Protein AF-A0A2P5FAB4-F1 (afdb_monomer_lite)

Sequence (147 aa):
MGRTFLPFGRKVALPRVIYISQSGFLVLREIANKSLGSYKAEPSKCTSCCHLTGSVFLGQWTPESVGDYASGTNHVLPTYGYARMYGGVSLDSFLKYMTVQSLTEEGLRQLGPHVATMAEVEGLEAHKRAVTLRLKDIEAKQVSTRR

Secondary structure (DSSP, 8-state):
-----------------EEE-SSSS-SSSSHHHHS-S-----HHHHGGG--S-S-EEESTT--HHHHHHTSS-------TTGGGT-PPP-GGGG----------HHHHHHHHHHHHHHHHHTT-HHHHHHHHHHHHHHHHHHHHHT-

pLDDT: mean 73.92, std 25.45, range [27.59, 98.62]

Organism: Trema orientale (NCBI:txid63057)

Radius of gyration: 31.01 Å; chains: 1; bounding box: 70×34×105 Å

Structure (mmCIF, N/CA/C/O backbone):
data_AF-A0A2P5FAB4-F1
#
_entry.id   AF-A0A2P5FAB4-F1
#
loop_
_atom_site.group_PDB
_atom_site.id
_atom_site.type_symbol
_atom_site.label_atom_id
_atom_site.label_alt_id
_atom_site.label_comp_id
_atom_site.label_asym_id
_atom_site.label_entity_id
_atom_site.label_seq_id
_atom_site.pdbx_PDB_ins_code
_atom_site.Cartn_x
_atom_site.Cartn_y
_atom_site.Cartn_z
_atom_site.occupancy
_atom_site.B_iso_or_equiv
_atom_site.auth_seq_id
_atom_site.auth_comp_id
_atom_site.auth_asym_id
_atom_site.auth_atom_id
_atom_site.pdbx_PDB_model_num
ATOM 1 N N . MET A 1 1 ? 43.268 14.510 -61.882 1.00 36.38 1 MET A N 1
ATOM 2 C CA . MET A 1 1 ? 43.141 15.916 -61.440 1.00 36.38 1 MET A CA 1
ATOM 3 C C . MET A 1 1 ? 41.708 16.339 -61.729 1.00 36.38 1 MET A C 1
ATOM 5 O O . MET A 1 1 ? 41.268 16.104 -62.842 1.00 36.38 1 MET A O 1
ATOM 9 N N . GLY A 1 2 ? 40.973 16.848 -60.735 1.00 33.16 2 GLY A N 1
ATOM 10 C CA . GLY A 1 2 ? 39.596 17.339 -60.909 1.00 33.16 2 GLY A CA 1
ATOM 11 C C . GLY A 1 2 ? 38.525 16.528 -60.174 1.00 33.16 2 GLY A C 1
ATOM 12 O O . GLY A 1 2 ? 37.821 15.733 -60.782 1.00 33.16 2 GLY A O 1
ATOM 13 N N . ARG A 1 3 ? 38.396 16.749 -58.858 1.00 33.72 3 ARG A N 1
ATOM 14 C CA . ARG A 1 3 ? 37.178 16.436 -58.095 1.00 33.72 3 ARG A CA 1
ATOM 15 C C . ARG A 1 3 ? 36.139 17.510 -58.426 1.00 33.72 3 ARG A C 1
ATOM 17 O O . ARG A 1 3 ? 36.360 18.669 -58.088 1.00 33.72 3 ARG A O 1
ATOM 24 N N . THR A 1 4 ? 35.020 17.146 -59.037 1.00 28.30 4 THR A N 1
ATOM 25 C CA . THR A 1 4 ? 33.844 18.019 -59.141 1.00 28.30 4 THR A CA 1
ATOM 26 C C . THR A 1 4 ? 32.952 17.790 -57.925 1.00 28.30 4 THR A C 1
ATOM 28 O O . THR A 1 4 ? 32.219 16.812 -57.820 1.00 28.30 4 THR A O 1
ATOM 31 N N . PHE A 1 5 ? 33.089 18.700 -56.963 1.00 31.28 5 PHE A N 1
ATOM 32 C CA . PHE A 1 5 ? 32.211 18.869 -55.810 1.00 31.28 5 PHE A CA 1
ATOM 33 C C . PHE A 1 5 ? 30.867 19.430 -56.303 1.00 31.28 5 PHE A C 1
ATOM 35 O O . PHE A 1 5 ? 30.825 20.542 -56.827 1.00 31.28 5 PHE A O 1
ATOM 42 N N . LEU A 1 6 ? 29.775 18.684 -56.138 1.00 29.41 6 LEU A N 1
ATOM 43 C CA . LEU A 1 6 ? 28.419 19.230 -56.248 1.00 29.41 6 LEU A CA 1
ATOM 44 C C . LEU A 1 6 ? 27.956 19.683 -54.851 1.00 29.41 6 LEU A C 1
ATOM 46 O O . LEU A 1 6 ? 28.013 18.880 -53.917 1.00 29.41 6 LEU A O 1
ATOM 50 N N . PRO A 1 7 ? 27.491 20.934 -54.671 1.00 33.84 7 PRO A N 1
ATOM 51 C CA . PRO A 1 7 ? 26.998 21.420 -53.394 1.00 33.84 7 PRO A CA 1
ATOM 52 C C . PRO A 1 7 ? 25.493 21.144 -53.288 1.00 33.84 7 PRO A C 1
ATOM 54 O O . PRO A 1 7 ? 24.663 21.881 -53.805 1.00 33.84 7 PRO A O 1
ATOM 57 N N . PHE A 1 8 ? 25.134 20.076 -52.591 1.00 31.23 8 PHE A N 1
ATOM 58 C CA . PHE A 1 8 ? 23.792 19.841 -52.051 1.00 31.23 8 PHE A CA 1
ATOM 59 C C . PHE A 1 8 ? 24.005 19.306 -50.625 1.00 31.23 8 PHE A C 1
ATOM 61 O O . PHE A 1 8 ? 24.875 18.480 -50.405 1.00 31.23 8 PHE A O 1
ATOM 68 N N . GLY A 1 9 ? 23.313 19.729 -49.578 1.00 30.08 9 GLY A N 1
ATOM 69 C CA . GLY A 1 9 ? 22.114 20.529 -49.505 1.00 30.08 9 GLY A CA 1
ATOM 70 C C . GLY A 1 9 ? 21.945 21.089 -48.09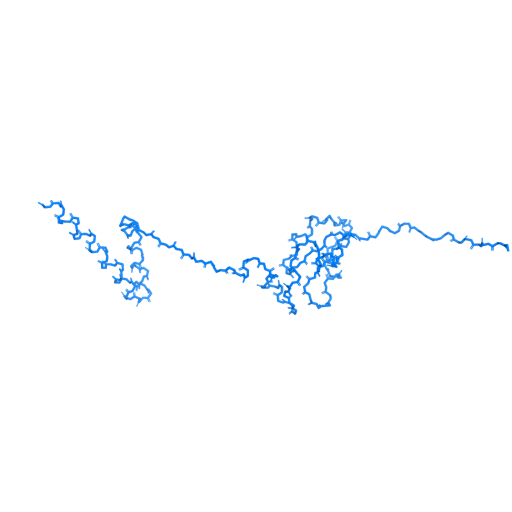4 1.00 30.08 9 GLY A C 1
ATOM 71 O O . GLY A 1 9 ? 22.790 20.933 -47.214 1.00 30.08 9 GLY A O 1
ATOM 72 N N . ARG A 1 10 ? 20.835 21.801 -47.929 1.00 27.59 10 ARG A N 1
ATOM 73 C CA . ARG A 1 10 ? 20.369 22.486 -46.720 1.00 27.59 10 ARG A CA 1
ATOM 74 C C . ARG A 1 10 ? 20.683 21.706 -45.436 1.00 27.59 10 ARG A C 1
ATOM 76 O O . ARG A 1 10 ? 20.416 20.511 -45.366 1.00 27.59 10 ARG A O 1
ATOM 83 N N . LYS A 1 11 ? 21.137 22.412 -44.391 1.00 32.78 11 LYS A N 1
ATOM 84 C CA . LYS A 1 11 ? 21.057 21.930 -43.003 1.00 32.78 11 LYS A CA 1
ATOM 85 C C . LYS A 1 11 ? 19.596 21.567 -42.720 1.00 32.78 11 LYS A C 1
ATOM 87 O O . LYS A 1 11 ? 18.778 22.451 -42.475 1.00 32.78 11 LYS A O 1
ATOM 92 N N . VA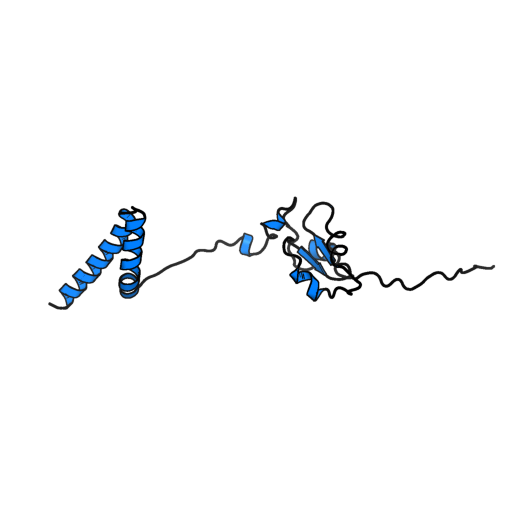L A 1 12 ? 19.252 20.287 -42.816 1.00 31.33 12 VAL A N 1
ATOM 93 C CA . VAL A 1 12 ? 17.943 19.792 -42.397 1.00 31.33 12 VAL A CA 1
ATOM 94 C C . VAL A 1 12 ? 17.949 19.863 -40.876 1.00 31.33 12 VAL A C 1
ATOM 96 O O . VAL A 1 12 ? 18.726 19.171 -40.223 1.00 31.33 12 VAL A O 1
ATOM 99 N N . ALA A 1 13 ? 17.142 20.757 -40.307 1.00 36.66 13 ALA A N 1
ATOM 100 C CA . ALA A 1 13 ? 16.863 20.747 -38.881 1.00 36.66 13 ALA A CA 1
ATOM 101 C C . ALA A 1 13 ? 16.155 19.423 -38.572 1.00 36.66 13 ALA A C 1
ATOM 103 O O . ALA A 1 13 ? 14.976 19.258 -38.879 1.00 36.66 13 ALA A O 1
ATOM 104 N N . LEU A 1 14 ? 16.907 18.455 -38.051 1.00 35.41 14 LEU A N 1
ATOM 105 C CA . LEU A 1 14 ? 16.365 17.162 -37.660 1.00 35.41 14 LEU A CA 1
ATOM 106 C C . LEU A 1 14 ? 15.337 17.382 -36.535 1.00 35.41 14 LEU A C 1
ATOM 108 O O . LEU A 1 14 ? 15.597 18.172 -35.619 1.00 35.41 14 LEU A O 1
ATOM 112 N N . PRO A 1 15 ? 14.155 16.746 -36.598 1.00 38.50 15 PRO A N 1
ATOM 113 C CA . PRO A 1 15 ? 13.135 16.920 -35.574 1.00 38.50 15 PRO A CA 1
ATOM 114 C C . PRO A 1 15 ? 13.649 16.385 -34.231 1.00 38.50 15 PRO A C 1
ATOM 116 O O . PRO A 1 15 ? 14.338 15.371 -34.170 1.00 38.50 15 PRO A O 1
ATOM 119 N N . ARG A 1 16 ? 13.325 17.082 -33.138 1.00 45.16 16 ARG A N 1
ATOM 120 C CA . ARG A 1 16 ? 13.627 16.658 -31.764 1.00 45.16 16 ARG A CA 1
ATOM 121 C C . ARG A 1 16 ? 12.787 15.417 -31.440 1.00 45.16 16 ARG A C 1
ATOM 123 O O . ARG A 1 16 ? 11.603 15.545 -31.152 1.00 45.16 16 ARG A O 1
ATOM 130 N N . VAL A 1 17 ? 13.393 14.236 -31.557 1.00 49.44 17 VAL A N 1
ATOM 131 C CA . VAL A 1 17 ? 12.731 12.935 -31.375 1.00 49.44 17 VAL A CA 1
ATOM 132 C C . VAL A 1 17 ? 12.613 12.600 -29.886 1.00 49.44 17 VAL A C 1
ATOM 134 O O . VAL A 1 17 ? 13.550 12.807 -29.114 1.00 49.44 17 VAL A O 1
ATOM 137 N N . ILE A 1 18 ? 11.448 12.097 -29.492 1.00 53.28 18 ILE A N 1
ATOM 138 C CA . ILE A 1 18 ? 11.187 11.466 -28.197 1.00 53.28 18 ILE A CA 1
ATOM 139 C C . ILE A 1 18 ? 11.127 9.976 -28.476 1.00 53.28 18 ILE A C 1
ATOM 141 O O . ILE A 1 18 ? 10.358 9.599 -29.348 1.00 53.28 18 ILE A O 1
ATOM 145 N N . TYR A 1 19 ? 11.907 9.156 -27.777 1.00 53.16 19 TYR A N 1
ATOM 146 C CA . TYR A 1 19 ? 11.837 7.699 -27.877 1.00 53.16 19 TYR A CA 1
ATOM 147 C C . TYR A 1 19 ? 11.074 7.150 -26.668 1.00 53.16 19 TYR A C 1
ATOM 149 O O . TYR A 1 19 ? 11.347 7.515 -25.528 1.00 53.16 19 TYR A O 1
ATOM 157 N N . ILE A 1 20 ? 10.079 6.303 -26.916 1.00 56.47 20 ILE A N 1
ATOM 158 C CA . ILE A 1 20 ? 9.233 5.692 -25.887 1.00 56.47 20 ILE A CA 1
ATOM 159 C C . ILE A 1 20 ? 9.432 4.188 -26.022 1.00 56.47 20 ILE A C 1
ATOM 161 O O . ILE A 1 20 ? 9.062 3.621 -27.050 1.00 56.47 20 ILE A O 1
ATOM 165 N N . SER A 1 21 ? 10.045 3.556 -25.026 1.00 55.03 21 SER A N 1
ATOM 166 C CA . SER A 1 21 ? 10.316 2.119 -25.064 1.00 55.03 21 SER A CA 1
ATOM 167 C C . SER A 1 21 ? 9.562 1.447 -23.941 1.00 55.03 21 SER A C 1
ATOM 169 O O . SER A 1 21 ? 9.881 1.715 -22.788 1.00 55.03 21 SER A O 1
ATOM 171 N N . GLN A 1 22 ? 8.572 0.622 -24.315 1.00 53.62 22 GLN A N 1
ATOM 172 C CA . GLN A 1 22 ? 8.064 -0.549 -23.583 1.00 53.62 22 GLN A CA 1
ATOM 173 C C . GLN A 1 22 ? 7.359 -1.523 -24.557 1.00 53.62 22 GLN A C 1
ATOM 175 O O . GLN A 1 22 ? 6.151 -1.736 -24.535 1.00 53.62 22 GLN A O 1
ATOM 180 N N . SER A 1 23 ? 8.188 -2.063 -25.460 1.00 45.72 23 SER A N 1
ATOM 181 C CA . SER A 1 23 ? 8.062 -3.338 -26.199 1.00 45.72 23 SER A CA 1
ATOM 182 C C . SER A 1 23 ? 6.972 -3.516 -27.276 1.00 45.72 23 SER A C 1
ATOM 184 O O . SER A 1 23 ? 5.812 -3.807 -26.990 1.00 45.72 23 SER A O 1
ATOM 186 N N . GLY A 1 24 ? 7.434 -3.535 -28.537 1.00 39.47 24 GLY A N 1
ATOM 187 C CA . GLY A 1 24 ? 6.734 -4.087 -29.707 1.00 39.47 24 GLY A CA 1
ATOM 188 C C . GLY A 1 24 ? 6.190 -3.026 -30.668 1.00 39.47 24 GLY A C 1
ATOM 189 O O . GLY A 1 24 ? 5.119 -2.501 -30.432 1.00 39.47 24 GLY A O 1
ATOM 190 N N . PHE A 1 25 ? 6.947 -2.735 -31.736 1.00 35.47 25 PHE A N 1
ATOM 191 C CA . PHE A 1 25 ? 6.562 -2.071 -33.000 1.00 35.47 25 PHE A CA 1
ATOM 192 C C . PHE A 1 25 ? 5.459 -0.977 -32.940 1.00 35.47 25 PHE A C 1
ATOM 194 O O . PHE A 1 25 ? 4.285 -1.266 -32.767 1.00 35.47 25 PHE A O 1
ATOM 201 N N . LEU A 1 26 ? 5.844 0.271 -33.251 1.00 37.41 26 LEU A N 1
ATOM 202 C CA . LEU A 1 26 ? 5.021 1.498 -33.341 1.00 37.41 26 LEU A CA 1
ATOM 203 C C . LEU A 1 26 ? 4.572 2.141 -32.015 1.00 37.41 26 LEU A C 1
ATOM 205 O O . LEU A 1 26 ? 3.452 1.921 -31.585 1.00 37.41 26 LEU A O 1
ATOM 209 N N . VAL A 1 27 ? 5.323 3.147 -31.538 1.00 40.09 27 VAL A N 1
ATOM 210 C CA . VAL A 1 27 ? 4.738 4.451 -31.131 1.00 40.09 27 VAL A CA 1
ATOM 211 C C . VAL A 1 27 ? 5.732 5.598 -31.394 1.00 40.09 27 VAL A C 1
ATOM 213 O O . VAL A 1 27 ? 6.109 6.342 -30.499 1.00 40.09 27 VAL A O 1
ATOM 216 N N . LEU A 1 28 ? 6.181 5.772 -32.642 1.00 40.69 28 LEU A N 1
ATOM 217 C CA . LEU A 1 28 ? 6.897 7.003 -33.043 1.00 40.69 28 LEU A CA 1
ATOM 218 C C . LEU A 1 28 ? 6.231 7.780 -34.176 1.00 40.69 28 LEU A C 1
ATOM 220 O O . LEU A 1 28 ? 6.700 8.853 -34.542 1.00 40.69 28 LEU A O 1
ATOM 224 N N . ARG A 1 29 ? 5.113 7.286 -34.719 1.00 36.09 29 ARG A N 1
ATOM 225 C CA . ARG A 1 29 ? 4.490 7.898 -35.901 1.00 36.09 29 ARG A CA 1
ATOM 226 C C . ARG A 1 29 ? 3.144 8.576 -35.660 1.00 36.09 29 ARG A C 1
ATOM 228 O O . ARG A 1 29 ? 2.762 9.411 -36.474 1.00 36.09 29 ARG A O 1
ATOM 235 N N . GLU A 1 30 ? 2.461 8.276 -34.555 1.00 34.41 30 GLU A N 1
ATOM 236 C CA . GLU A 1 30 ? 1.086 8.747 -34.323 1.00 34.41 30 GLU A CA 1
ATOM 237 C C . GLU A 1 30 ? 1.020 10.017 -33.450 1.00 34.41 30 GLU A C 1
ATOM 239 O O . GLU A 1 30 ? 0.314 10.963 -33.797 1.00 34.41 30 GLU A O 1
ATOM 244 N N . ILE A 1 31 ? 1.799 10.096 -32.359 1.00 40.19 31 ILE A N 1
ATOM 245 C CA . ILE A 1 31 ? 1.793 11.257 -31.437 1.00 40.19 31 ILE A CA 1
ATOM 246 C C . ILE A 1 31 ? 2.338 12.521 -32.129 1.00 40.19 31 ILE A C 1
ATOM 248 O O . ILE A 1 31 ? 1.827 13.623 -31.919 1.00 40.19 31 ILE A O 1
ATOM 252 N N . ALA A 1 32 ? 3.308 12.354 -33.032 1.00 39.50 32 ALA A N 1
ATOM 253 C CA . ALA A 1 32 ? 3.840 13.441 -33.851 1.00 39.50 32 ALA A CA 1
ATOM 254 C C . ALA A 1 32 ? 2.876 13.916 -34.960 1.00 39.50 32 ALA A C 1
ATOM 256 O O . ALA A 1 32 ? 3.011 15.048 -35.412 1.00 39.50 32 ALA A O 1
ATOM 257 N N . ASN A 1 33 ? 1.909 13.092 -35.395 1.00 36.84 33 ASN A N 1
ATOM 258 C CA . ASN A 1 33 ? 1.019 13.418 -36.523 1.00 36.84 33 ASN A CA 1
ATOM 259 C C . ASN A 1 33 ? -0.395 13.857 -36.115 1.00 36.84 33 ASN A C 1
ATOM 261 O O . ASN A 1 33 ? -1.034 14.578 -36.876 1.00 36.84 33 ASN A O 1
ATOM 265 N N . LYS A 1 34 ? -0.899 13.470 -34.934 1.00 37.66 34 LYS A N 1
ATOM 266 C CA . LYS A 1 34 ? -2.218 13.935 -34.448 1.00 37.66 34 LYS A CA 1
ATOM 267 C C . LYS A 1 34 ? -2.190 15.308 -33.771 1.00 37.66 34 LYS A C 1
ATOM 269 O O . LYS A 1 34 ? -3.241 15.918 -33.596 1.00 37.66 34 LYS A O 1
ATOM 274 N N . SER A 1 35 ? -1.004 15.824 -33.452 1.00 40.47 35 SER A N 1
ATOM 275 C CA . SER A 1 35 ? -0.816 17.180 -32.929 1.00 40.47 35 SER A CA 1
ATOM 276 C C . SER A 1 35 ? -0.606 18.146 -34.098 1.00 40.47 35 SER A C 1
ATOM 278 O O . SER A 1 35 ? 0.518 18.414 -34.515 1.00 40.47 35 SER A O 1
ATOM 280 N N . LEU A 1 36 ? -1.717 18.597 -34.680 1.00 34.47 36 LEU A N 1
ATOM 281 C CA . LEU A 1 36 ? -1.794 19.601 -35.742 1.00 34.47 36 LEU A CA 1
ATOM 282 C C . LEU A 1 36 ? -0.817 20.778 -35.542 1.00 34.47 36 LEU A C 1
ATOM 284 O O . LEU A 1 36 ? -0.837 21.449 -34.515 1.00 34.47 36 LEU A O 1
ATOM 288 N N . GLY A 1 37 ? -0.049 21.068 -36.598 1.00 29.19 37 GLY A N 1
ATOM 289 C CA . GLY A 1 37 ? 0.499 22.392 -36.900 1.00 29.19 37 GLY A CA 1
ATOM 290 C C . GLY A 1 37 ? 1.785 22.782 -36.171 1.00 29.19 37 GLY A C 1
ATOM 291 O O . GLY A 1 37 ? 1.740 23.255 -35.055 1.00 29.19 37 GLY A O 1
ATOM 292 N N . SER A 1 38 ? 2.932 22.686 -36.851 1.00 28.17 38 SER A N 1
ATOM 293 C CA . SER A 1 38 ? 4.134 23.532 -36.677 1.00 28.17 38 SER A CA 1
ATOM 294 C C . SER A 1 38 ? 4.602 23.922 -35.253 1.00 28.17 38 SER A C 1
ATOM 296 O O . SER A 1 38 ? 5.283 24.940 -35.093 1.00 28.17 38 SER A O 1
ATOM 298 N N . TYR A 1 39 ? 4.336 23.132 -34.215 1.00 32.62 39 TYR A N 1
ATOM 299 C CA . TYR A 1 39 ? 4.916 23.366 -32.897 1.00 32.62 39 TYR A CA 1
ATOM 300 C C . TYR A 1 39 ? 6.179 22.526 -32.741 1.00 32.62 39 TYR A C 1
ATOM 302 O O . TYR A 1 39 ? 6.153 21.299 -32.692 1.00 32.62 39 TYR A O 1
ATOM 310 N N . LYS A 1 40 ? 7.317 23.223 -32.660 1.00 37.12 40 LYS A N 1
ATOM 311 C CA . LYS A 1 40 ? 8.559 22.703 -32.083 1.00 37.12 40 LYS A CA 1
ATOM 312 C C . LYS A 1 40 ? 8.215 22.132 -30.701 1.00 37.12 40 LYS A C 1
ATOM 314 O O . LYS A 1 40 ? 8.073 22.901 -29.756 1.00 37.12 40 LYS A O 1
ATOM 319 N N . ALA A 1 41 ? 8.043 20.816 -30.588 1.00 42.69 41 ALA A N 1
ATOM 320 C CA . ALA A 1 41 ? 7.753 20.183 -29.309 1.00 42.69 41 ALA A CA 1
ATOM 321 C C . ALA A 1 41 ? 8.961 20.374 -28.378 1.00 42.69 41 ALA A C 1
ATOM 323 O O . ALA A 1 41 ? 10.060 19.875 -28.631 1.00 42.69 41 ALA A O 1
ATOM 324 N N . GLU A 1 42 ? 8.777 21.173 -27.330 1.00 45.16 42 GLU A N 1
ATOM 325 C CA . GLU A 1 42 ? 9.719 21.248 -26.220 1.00 45.16 42 GLU A CA 1
ATOM 326 C C . GLU A 1 42 ? 9.653 19.912 -25.460 1.00 45.16 42 GLU A C 1
ATOM 328 O O . GLU A 1 42 ? 8.551 19.491 -25.101 1.00 45.16 42 GLU A O 1
ATOM 333 N N . PRO A 1 43 ? 10.784 19.227 -25.201 1.00 49.59 43 PRO A N 1
ATOM 334 C CA . PRO A 1 43 ? 10.780 17.905 -24.565 1.00 49.59 43 PRO A CA 1
ATOM 335 C C . PRO A 1 43 ? 10.048 17.875 -23.216 1.00 49.59 43 PRO A C 1
ATOM 337 O O . PRO A 1 43 ? 9.395 16.891 -22.886 1.00 49.59 43 PRO A O 1
ATOM 340 N N . SER A 1 44 ? 10.098 18.985 -22.474 1.00 51.22 44 SER A N 1
ATOM 341 C CA . SER A 1 44 ? 9.409 19.176 -21.195 1.00 51.22 44 SER A CA 1
ATOM 342 C C . SER A 1 44 ? 7.881 19.223 -21.304 1.00 51.22 44 SER A C 1
ATOM 344 O O . SER A 1 44 ? 7.204 18.953 -20.320 1.00 51.22 44 SER A O 1
ATOM 346 N N . LYS A 1 45 ? 7.322 19.554 -22.476 1.00 46.06 45 LYS A N 1
ATOM 347 C CA . LYS A 1 45 ? 5.868 19.657 -22.698 1.00 46.06 45 LYS A CA 1
ATOM 348 C C . LYS A 1 45 ? 5.228 18.360 -23.191 1.00 46.06 45 LYS A C 1
ATOM 350 O O . LYS A 1 45 ? 4.009 18.268 -23.183 1.00 46.06 45 LYS A O 1
ATOM 355 N N . CYS A 1 46 ? 6.011 17.373 -23.629 1.00 51.41 46 CYS A N 1
ATOM 356 C CA . CYS A 1 46 ? 5.483 16.119 -24.180 1.00 51.41 46 CYS A CA 1
ATOM 357 C C . CYS A 1 46 ? 5.330 15.006 -23.131 1.00 51.41 46 CYS A C 1
ATOM 359 O O . CYS A 1 46 ? 4.638 14.019 -23.364 1.00 51.41 46 CYS A O 1
ATOM 361 N N . THR A 1 47 ? 5.942 15.151 -21.955 1.00 55.88 47 THR A N 1
ATOM 362 C CA . THR A 1 47 ? 5.765 14.192 -20.853 1.00 55.88 47 THR A CA 1
ATOM 363 C C . THR A 1 47 ? 4.338 14.194 -20.311 1.00 55.88 47 THR A C 1
ATOM 365 O O . THR A 1 47 ? 3.865 13.164 -19.845 1.00 55.88 47 THR A O 1
ATOM 368 N N . SER A 1 48 ? 3.616 15.311 -20.438 1.00 56.31 48 SER A N 1
ATOM 369 C CA . SER A 1 48 ? 2.234 15.441 -19.970 1.00 56.31 48 SER A CA 1
ATOM 370 C C . SER A 1 48 ? 1.218 14.613 -20.763 1.00 56.31 48 SER A C 1
ATOM 372 O O . SER A 1 48 ? 0.141 14.365 -20.236 1.00 56.31 48 SER A O 1
ATOM 374 N N . CYS A 1 49 ? 1.533 14.163 -21.987 1.00 57.72 49 CYS A N 1
ATOM 375 C CA . CYS A 1 49 ? 0.630 13.342 -22.808 1.00 57.72 49 CYS A CA 1
ATOM 376 C C . CYS A 1 49 ? 1.001 11.848 -22.848 1.00 57.72 49 CYS A C 1
ATOM 378 O O . CYS A 1 49 ? 0.249 11.034 -23.387 1.00 57.72 49 CYS A O 1
ATOM 380 N N . CYS A 1 50 ? 2.148 11.468 -22.281 1.00 64.44 50 CYS A N 1
ATOM 381 C CA . CYS A 1 50 ? 2.658 10.099 -22.321 1.00 64.44 50 CYS A CA 1
ATOM 382 C C . CYS A 1 50 ? 2.249 9.332 -21.056 1.00 64.44 50 CYS A C 1
ATOM 384 O O . CYS A 1 50 ? 3.058 9.131 -20.158 1.00 64.44 50 CYS A O 1
ATOM 386 N N . HIS A 1 51 ? 0.985 8.911 -20.979 1.00 66.31 51 HIS A N 1
ATOM 387 C CA . HIS A 1 51 ? 0.452 8.210 -19.800 1.00 66.31 51 HIS A CA 1
ATOM 388 C C . HIS A 1 51 ? 0.684 6.691 -19.801 1.00 66.31 51 HIS A C 1
ATOM 390 O O . HIS A 1 51 ? 0.587 6.066 -18.752 1.00 66.31 51 HIS A O 1
ATOM 396 N N . LEU A 1 52 ? 0.938 6.089 -20.969 1.00 76.44 52 LEU A N 1
ATOM 397 C CA . LEU A 1 52 ? 0.924 4.630 -21.173 1.00 76.44 52 LEU A CA 1
ATOM 398 C C . LEU A 1 52 ? 2.275 4.136 -21.704 1.00 76.44 52 LEU A C 1
ATOM 400 O O . LEU A 1 52 ? 2.365 3.501 -22.752 1.00 76.44 52 LEU A O 1
ATOM 404 N N . THR A 1 53 ? 3.335 4.506 -21.000 1.00 77.38 53 THR A N 1
ATOM 405 C CA . THR A 1 53 ? 4.713 4.087 -21.255 1.00 77.38 53 THR A CA 1
ATOM 406 C C . THR A 1 53 ? 5.380 3.829 -19.923 1.00 77.38 53 THR A C 1
ATOM 408 O O . THR A 1 53 ? 5.063 4.511 -18.952 1.00 77.38 53 THR A O 1
ATOM 411 N N . GLY A 1 54 ? 6.331 2.904 -19.868 1.00 79.25 54 GLY A N 1
ATOM 412 C CA . GLY A 1 54 ? 7.144 2.764 -18.665 1.00 79.25 54 GLY A CA 1
ATOM 413 C C . GLY A 1 54 ? 8.624 3.112 -18.811 1.00 79.25 54 GLY A C 1
ATOM 414 O O . GLY A 1 54 ? 9.337 2.972 -17.826 1.00 79.25 54 GLY A O 1
ATOM 415 N N . SER A 1 55 ? 9.096 3.622 -19.956 1.00 83.75 55 SER A N 1
ATOM 416 C CA . SER A 1 55 ? 10.298 4.471 -19.983 1.00 83.75 55 SER A CA 1
ATOM 417 C C . SER A 1 55 ? 10.263 5.463 -21.149 1.00 83.75 55 SER A C 1
ATOM 419 O O . SER A 1 55 ? 9.759 5.170 -22.239 1.00 83.75 55 SER A O 1
ATOM 421 N N . VAL A 1 56 ? 10.772 6.673 -20.911 1.00 84.12 56 VAL A N 1
ATOM 422 C CA . VAL A 1 56 ? 10.765 7.780 -21.876 1.00 84.12 56 VAL A CA 1
ATOM 423 C C . VAL A 1 56 ? 12.159 8.369 -21.992 1.00 84.12 56 VAL A C 1
ATOM 425 O O . VAL A 1 56 ? 12.760 8.803 -21.013 1.00 84.12 56 VAL A O 1
ATOM 428 N N . PHE A 1 57 ? 12.631 8.456 -23.225 1.00 81.38 57 PHE A N 1
ATOM 429 C CA . PHE A 1 57 ? 13.922 9.000 -23.596 1.00 81.38 57 PHE A CA 1
ATOM 430 C C . PHE A 1 57 ? 13.704 10.307 -24.360 1.00 81.38 57 PHE A C 1
ATOM 432 O O . PHE A 1 57 ? 13.096 10.340 -25.434 1.00 81.38 57 PHE A O 1
ATOM 439 N N . LEU A 1 58 ? 14.168 11.414 -23.784 1.00 79.69 58 LEU A N 1
ATOM 440 C CA . LEU A 1 58 ? 13.887 12.754 -24.292 1.00 79.69 58 LEU A CA 1
ATOM 441 C C . LEU A 1 58 ? 15.113 13.360 -24.973 1.00 79.69 58 LEU A C 1
ATOM 443 O O . LEU A 1 58 ? 16.159 13.539 -24.350 1.00 79.69 58 LEU A O 1
ATOM 447 N N . GLY A 1 59 ? 14.944 13.774 -26.229 1.00 73.06 59 GLY A N 1
ATOM 448 C CA . GLY A 1 59 ? 15.942 14.536 -26.971 1.00 73.06 59 GLY A CA 1
ATOM 449 C C . GLY A 1 59 ? 16.920 13.678 -27.774 1.00 73.06 59 GLY A C 1
ATOM 450 O O . GLY A 1 59 ? 17.074 12.480 -27.576 1.00 73.06 59 GLY A O 1
ATOM 451 N N . GLN A 1 60 ? 17.609 14.337 -28.706 1.00 79.12 60 GLN A N 1
ATOM 452 C CA . GLN A 1 60 ? 18.448 13.694 -29.726 1.00 79.12 60 GLN A CA 1
ATOM 453 C C . GLN A 1 60 ? 19.694 12.964 -29.188 1.00 79.12 60 GLN A C 1
ATOM 455 O O . GLN A 1 60 ? 20.323 12.220 -29.930 1.00 79.12 60 GLN A O 1
ATOM 460 N N . TRP A 1 61 ? 20.066 13.200 -27.929 1.00 80.00 61 TRP A N 1
ATOM 461 C CA . TRP A 1 61 ? 21.282 12.664 -27.304 1.00 80.00 61 TRP A CA 1
ATOM 462 C C . TRP A 1 61 ? 21.000 11.560 -26.283 1.00 80.00 61 TRP A C 1
ATOM 464 O O . TRP A 1 61 ? 21.911 11.132 -25.581 1.00 80.00 61 TRP A O 1
ATOM 474 N N . THR A 1 62 ? 19.751 11.105 -26.200 1.00 78.44 62 THR A N 1
ATOM 475 C CA . THR A 1 62 ? 19.291 10.155 -25.185 1.00 78.44 62 THR A CA 1
ATOM 476 C C . THR A 1 62 ? 18.823 8.874 -25.885 1.00 78.44 62 THR A C 1
ATOM 478 O O . THR A 1 62 ? 17.620 8.646 -25.982 1.00 78.44 62 THR A O 1
ATOM 481 N N . PRO A 1 63 ? 19.727 8.070 -26.479 1.00 81.50 63 PRO A N 1
ATOM 482 C CA . PRO A 1 63 ? 19.335 6.820 -27.127 1.00 81.50 63 PRO A CA 1
ATOM 483 C C . PRO A 1 63 ? 18.860 5.795 -26.089 1.00 81.50 63 PRO A C 1
ATOM 485 O O . PRO A 1 63 ? 19.312 5.816 -24.947 1.00 81.50 63 PRO A O 1
ATOM 488 N N . GLU A 1 64 ? 18.012 4.851 -26.497 1.00 83.38 64 GLU A N 1
ATOM 489 C CA . GLU A 1 64 ? 17.529 3.762 -25.629 1.00 83.38 64 GLU A CA 1
ATOM 490 C C . GLU A 1 64 ? 18.678 3.026 -24.919 1.00 83.38 64 GLU A C 1
ATOM 492 O O . GLU A 1 64 ? 18.616 2.783 -23.717 1.00 83.38 64 GLU A O 1
ATOM 497 N N . SER A 1 65 ? 19.799 2.825 -25.624 1.00 85.94 65 SER A N 1
ATOM 498 C CA . SER A 1 65 ? 20.987 2.147 -25.102 1.00 85.94 65 SER A CA 1
ATOM 499 C C . SER A 1 65 ? 21.539 2.757 -23.812 1.00 85.94 65 SER A C 1
ATOM 501 O O . SER A 1 65 ? 22.072 2.023 -22.989 1.00 85.94 65 SER A O 1
ATOM 503 N N . VAL A 1 66 ? 21.429 4.074 -23.578 1.00 89.12 66 VAL A N 1
ATOM 504 C CA . VAL A 1 66 ? 21.886 4.606 -22.281 1.00 89.12 66 VAL A CA 1
ATOM 505 C C . VAL A 1 66 ? 20.995 4.120 -21.137 1.00 89.12 66 VAL A C 1
ATOM 507 O O . VAL A 1 66 ? 21.510 3.878 -20.052 1.00 89.12 66 VAL A O 1
ATOM 510 N N . GLY A 1 67 ? 19.696 3.923 -21.377 1.00 87.38 67 GLY A N 1
ATOM 511 C CA . GLY A 1 67 ? 18.741 3.381 -20.406 1.00 87.38 67 GLY A CA 1
ATOM 512 C C . GLY A 1 67 ? 18.907 1.895 -20.148 1.00 87.38 67 GLY A C 1
ATOM 513 O O . GLY A 1 67 ? 18.728 1.462 -19.014 1.00 87.38 67 GLY A O 1
ATOM 514 N N . ASP A 1 68 ? 19.325 1.150 -21.167 1.00 88.56 68 ASP A N 1
ATOM 515 C CA . ASP A 1 68 ? 19.575 -0.285 -21.043 1.00 88.56 68 ASP A CA 1
ATOM 516 C C . ASP A 1 68 ? 20.806 -0.612 -20.195 1.00 88.56 68 ASP A C 1
ATOM 518 O O . ASP A 1 68 ? 20.899 -1.722 -19.673 1.00 88.56 68 ASP A O 1
ATOM 522 N N . TYR A 1 69 ? 21.750 0.328 -20.068 1.00 88.75 69 TYR A N 1
ATOM 523 C CA . TYR A 1 69 ? 23.055 0.046 -19.470 1.00 88.75 69 TYR A CA 1
ATOM 524 C C . TYR A 1 69 ? 23.443 0.939 -18.288 1.00 88.75 69 TYR A C 1
ATOM 526 O O . TYR A 1 69 ? 23.964 0.416 -17.305 1.00 88.75 69 TYR A O 1
ATOM 534 N N . ALA A 1 70 ? 23.283 2.266 -18.370 1.00 92.62 70 ALA A N 1
ATOM 535 C CA . ALA A 1 70 ? 24.047 3.161 -17.486 1.00 92.62 70 ALA A CA 1
ATOM 536 C C . ALA A 1 70 ? 23.356 4.462 -17.048 1.00 92.62 70 ALA A C 1
ATOM 538 O O . ALA A 1 70 ? 23.921 5.195 -16.240 1.00 92.62 70 ALA A O 1
ATOM 539 N N . SER A 1 71 ? 22.156 4.782 -17.536 1.00 94.06 71 SER A N 1
ATOM 540 C CA . SER A 1 71 ? 21.449 6.008 -17.132 1.00 94.06 71 SER A CA 1
ATOM 541 C C . SER A 1 71 ? 20.939 5.948 -15.686 1.00 94.06 71 SER A C 1
ATOM 543 O O . SER A 1 71 ? 20.671 6.989 -15.092 1.00 94.06 71 SER A O 1
ATOM 545 N N . GLY A 1 72 ? 20.783 4.735 -15.138 1.00 92.56 72 GLY A N 1
ATOM 546 C CA . GLY A 1 72 ? 20.207 4.469 -13.819 1.00 92.56 72 GLY A CA 1
ATOM 547 C C . GLY A 1 72 ? 18.715 4.117 -13.833 1.00 92.56 72 GLY A C 1
ATOM 548 O O . GLY A 1 72 ? 18.188 3.707 -12.801 1.00 92.56 72 GLY A O 1
ATOM 549 N N . THR A 1 73 ? 18.024 4.231 -14.974 1.00 92.19 73 THR A N 1
ATOM 550 C CA . THR A 1 73 ? 16.656 3.703 -15.118 1.00 92.19 73 THR A CA 1
ATOM 551 C C . THR A 1 73 ? 16.658 2.178 -15.145 1.00 92.19 73 THR A C 1
ATOM 553 O O . THR A 1 73 ? 17.619 1.567 -15.602 1.00 92.19 73 THR A O 1
ATOM 556 N N . ASN A 1 74 ? 15.568 1.550 -14.707 1.00 91.94 74 ASN A N 1
ATOM 557 C CA . ASN A 1 74 ? 15.415 0.106 -14.849 1.00 91.94 74 ASN A CA 1
ATOM 558 C C . ASN A 1 74 ? 14.949 -0.236 -16.274 1.00 91.94 74 ASN A C 1
ATOM 560 O O . ASN A 1 74 ? 14.004 0.379 -16.761 1.00 91.94 74 ASN A O 1
ATOM 564 N N . HIS A 1 75 ? 15.592 -1.204 -16.930 1.00 92.00 75 HIS A N 1
ATOM 565 C CA . HIS A 1 75 ? 15.235 -1.655 -18.283 1.00 92.00 75 HIS A CA 1
ATOM 566 C C . HIS A 1 75 ? 14.292 -2.876 -18.310 1.00 92.00 75 HIS A C 1
ATOM 568 O O . HIS A 1 75 ? 13.896 -3.345 -19.375 1.00 92.00 75 HIS A O 1
ATOM 574 N N . VAL A 1 76 ? 13.897 -3.399 -17.142 1.00 91.81 76 VAL A N 1
ATOM 575 C CA . VAL A 1 76 ? 12.895 -4.462 -17.024 1.00 91.81 76 VAL A CA 1
ATOM 576 C C . VAL A 1 76 ? 11.521 -3.809 -17.016 1.00 91.81 76 VAL A C 1
ATOM 578 O O . VAL A 1 76 ? 11.055 -3.258 -16.016 1.00 91.81 76 VAL A O 1
ATOM 581 N N . LEU A 1 77 ? 10.901 -3.840 -18.186 1.00 90.69 77 LEU A N 1
ATOM 582 C CA . LEU A 1 77 ? 9.795 -2.984 -18.573 1.00 90.69 77 LEU A CA 1
ATOM 583 C C . LEU A 1 77 ? 8.606 -3.824 -19.097 1.00 90.69 77 LEU A C 1
ATOM 585 O O . LEU A 1 77 ? 8.854 -4.784 -19.829 1.00 90.69 77 LEU A O 1
ATOM 589 N N . PRO A 1 78 ? 7.332 -3.521 -18.753 1.00 84.12 78 PRO A N 1
ATOM 590 C CA . PRO A 1 78 ? 6.194 -4.295 -19.248 1.00 84.12 78 PRO A CA 1
ATOM 591 C C . PRO A 1 78 ? 6.059 -4.271 -20.771 1.00 84.12 78 PRO A C 1
ATOM 593 O O . PRO A 1 78 ? 6.070 -3.222 -21.401 1.00 84.12 78 PRO A O 1
ATOM 596 N N . THR A 1 79 ? 5.869 -5.449 -21.356 1.00 82.31 79 THR A N 1
ATOM 597 C CA . THR A 1 79 ? 5.795 -5.660 -22.806 1.00 82.31 79 THR A CA 1
ATOM 598 C C . THR A 1 79 ? 4.346 -5.864 -23.275 1.00 82.31 79 THR A C 1
ATOM 600 O O . THR A 1 79 ? 3.427 -5.852 -22.461 1.00 82.31 79 THR A O 1
ATOM 603 N N . TYR A 1 80 ? 4.092 -6.033 -24.580 1.00 83.00 80 TYR A N 1
ATOM 604 C CA . TYR A 1 80 ? 2.772 -6.431 -25.119 1.00 83.00 80 TYR A CA 1
ATOM 605 C C . TYR A 1 80 ? 1.589 -5.525 -24.706 1.00 83.00 80 TYR A C 1
ATOM 607 O O . TYR A 1 80 ? 0.455 -5.980 -24.572 1.00 83.00 80 TYR A O 1
ATOM 615 N N . GLY A 1 81 ? 1.845 -4.228 -24.495 1.00 79.56 81 GLY A N 1
ATOM 616 C CA . GLY A 1 81 ? 0.828 -3.253 -24.082 1.00 79.56 81 GLY A CA 1
ATOM 617 C C . GLY A 1 81 ? 0.530 -3.218 -22.576 1.00 79.56 81 GLY A C 1
ATOM 618 O O . GLY A 1 81 ? -0.330 -2.445 -22.148 1.00 79.56 81 GLY A O 1
ATOM 619 N N . TYR A 1 82 ? 1.249 -3.982 -21.748 1.00 83.69 82 TYR A N 1
ATOM 620 C CA . TYR A 1 82 ? 1.065 -3.969 -20.292 1.00 83.69 82 TYR A CA 1
ATOM 621 C C . TYR A 1 82 ? 1.477 -2.650 -19.622 1.00 83.69 82 TYR A C 1
ATOM 623 O O . TYR A 1 82 ? 0.998 -2.365 -18.525 1.00 83.69 82 TYR A O 1
ATOM 631 N N . ALA A 1 83 ? 2.231 -1.783 -20.308 1.00 85.56 83 ALA A N 1
ATOM 632 C CA . ALA A 1 83 ? 2.533 -0.416 -19.866 1.00 85.56 83 ALA A CA 1
ATOM 633 C C . ALA A 1 83 ? 1.278 0.447 -19.603 1.00 85.56 83 ALA A C 1
ATOM 635 O O . ALA A 1 83 ? 1.369 1.519 -19.013 1.00 85.56 83 ALA A O 1
ATOM 636 N N . ARG A 1 84 ?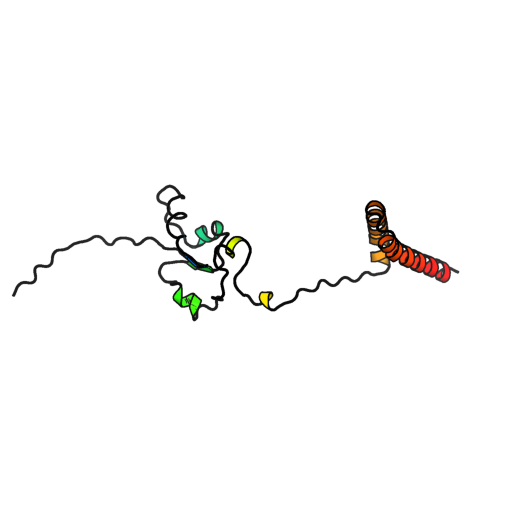 0.086 -0.009 -20.025 1.00 83.31 84 ARG A N 1
ATOM 637 C CA . ARG A 1 84 ? -1.187 0.641 -19.683 1.00 83.31 84 ARG A CA 1
ATOM 638 C C . ARG A 1 84 ? -1.577 0.507 -18.210 1.00 83.31 84 ARG A C 1
ATOM 640 O O . ARG A 1 84 ? -2.364 1.321 -17.741 1.00 83.31 84 ARG A O 1
ATOM 647 N N . MET A 1 85 ? -1.098 -0.537 -17.528 1.00 88.88 85 MET A N 1
ATOM 648 C CA . MET A 1 85 ? -1.509 -0.895 -16.161 1.00 88.88 85 MET A CA 1
ATOM 649 C C . MET A 1 85 ? -0.328 -1.194 -15.225 1.00 88.88 85 MET A C 1
ATOM 651 O O . MET A 1 85 ? -0.512 -1.188 -14.012 1.00 88.88 85 MET A O 1
ATOM 655 N N . TYR A 1 86 ? 0.864 -1.463 -15.76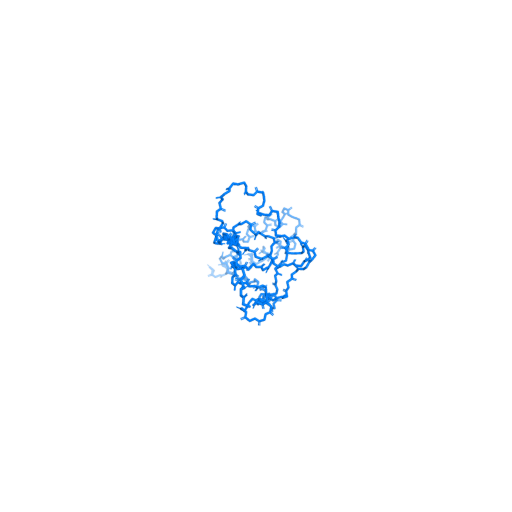7 1.00 89.25 86 TYR A N 1
ATOM 656 C CA . TYR A 1 86 ? 2.058 -1.834 -15.008 1.00 89.25 86 TYR A CA 1
ATOM 657 C C . TYR A 1 86 ? 3.196 -0.840 -15.248 1.00 89.25 86 TYR A C 1
ATOM 659 O O . TYR A 1 86 ? 3.399 -0.376 -16.368 1.00 89.25 86 TYR A O 1
ATOM 667 N N . GLY A 1 87 ? 3.957 -0.552 -14.192 1.00 89.38 87 GLY A N 1
ATOM 668 C CA . GLY A 1 87 ? 5.238 0.147 -14.289 1.00 89.38 87 GLY A CA 1
ATOM 669 C C . GLY A 1 87 ? 6.398 -0.813 -14.565 1.00 89.38 87 GLY A C 1
ATOM 670 O O . GLY A 1 87 ? 6.257 -2.030 -14.439 1.00 89.38 87 GLY A O 1
ATOM 671 N N . GLY A 1 88 ? 7.557 -0.256 -14.925 1.00 90.62 88 GLY A N 1
ATOM 672 C CA . GLY A 1 88 ? 8.821 -0.996 -14.892 1.00 90.62 88 GLY A CA 1
ATOM 673 C C . GLY A 1 88 ? 9.213 -1.400 -13.470 1.00 90.62 88 GLY A C 1
ATOM 674 O O . GLY A 1 88 ? 8.676 -0.869 -12.495 1.00 90.62 88 GLY A O 1
ATOM 675 N N . VAL A 1 89 ? 10.170 -2.319 -13.352 1.00 95.00 89 VAL A N 1
ATOM 676 C CA . VAL A 1 89 ? 10.692 -2.732 -12.043 1.00 95.00 89 VAL A CA 1
ATOM 677 C C . VAL A 1 89 ? 11.300 -1.528 -11.318 1.00 95.00 89 VAL A C 1
ATOM 679 O O . VAL A 1 89 ? 12.099 -0.775 -11.873 1.00 95.00 89 VAL A O 1
ATOM 682 N N . SER A 1 90 ? 10.936 -1.363 -10.053 1.00 95.62 90 SER A N 1
ATOM 683 C CA . SER A 1 90 ? 11.396 -0.289 -9.170 1.00 95.62 90 SER A CA 1
ATOM 684 C C . SER A 1 90 ? 11.758 -0.848 -7.792 1.00 95.62 90 SER A C 1
ATOM 686 O O . SER A 1 90 ? 11.582 -2.039 -7.535 1.00 95.62 90 SER A O 1
ATOM 688 N N . LEU A 1 91 ? 12.246 -0.002 -6.880 1.00 96.75 91 LEU A N 1
ATOM 689 C CA . LEU A 1 91 ? 12.457 -0.409 -5.484 1.00 96.75 91 LEU A CA 1
ATOM 690 C C . LEU A 1 91 ? 11.161 -0.934 -4.853 1.00 96.75 91 LEU A C 1
ATOM 692 O O . LEU A 1 91 ? 11.174 -1.983 -4.215 1.00 96.75 91 LEU A O 1
ATOM 696 N N . ASP A 1 92 ? 10.037 -0.270 -5.125 1.00 97.06 92 ASP A N 1
ATOM 697 C CA . ASP A 1 92 ? 8.714 -0.638 -4.612 1.00 97.06 92 ASP A CA 1
ATOM 698 C C . ASP A 1 92 ? 8.271 -2.033 -5.073 1.00 97.06 92 ASP A C 1
ATOM 700 O O . ASP A 1 92 ? 7.487 -2.682 -4.387 1.00 97.06 92 ASP A O 1
ATOM 704 N N . SER A 1 93 ? 8.819 -2.544 -6.186 1.00 96.62 93 SER A N 1
ATOM 705 C CA . SER A 1 93 ? 8.569 -3.920 -6.649 1.00 96.62 93 SER A CA 1
ATOM 706 C C . SER A 1 93 ? 9.089 -4.986 -5.675 1.00 96.62 93 SER A C 1
ATOM 708 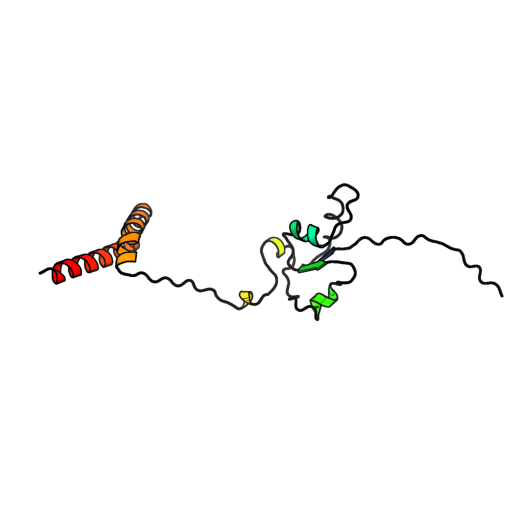O O . SER A 1 93 ? 8.638 -6.128 -5.721 1.00 96.62 93 SER A O 1
ATOM 710 N N . PHE A 1 94 ? 10.023 -4.623 -4.792 1.00 97.50 94 PHE A N 1
ATOM 711 C CA . PHE A 1 94 ? 10.609 -5.500 -3.773 1.00 97.50 94 PHE A CA 1
ATOM 712 C C . PHE A 1 94 ? 10.132 -5.166 -2.356 1.00 97.50 94 PHE A C 1
ATOM 714 O O . PHE A 1 94 ? 10.557 -5.807 -1.393 1.00 97.50 94 PHE A O 1
ATOM 721 N N . LEU A 1 95 ? 9.259 -4.168 -2.211 1.00 97.38 95 LEU A N 1
ATOM 722 C CA . LEU A 1 95 ? 8.707 -3.756 -0.929 1.00 97.38 95 LEU A CA 1
ATOM 723 C C . LEU A 1 95 ? 7.295 -4.308 -0.748 1.00 97.38 95 LEU A C 1
ATOM 725 O O . LEU A 1 95 ? 6.525 -4.479 -1.690 1.00 97.38 95 LEU A O 1
ATOM 729 N N . LYS A 1 96 ? 6.928 -4.537 0.512 1.00 97.06 96 LYS A N 1
ATOM 730 C CA . LYS A 1 96 ? 5.540 -4.744 0.917 1.00 97.06 96 LYS A CA 1
ATOM 731 C C . LYS A 1 96 ? 5.126 -3.587 1.811 1.00 97.06 96 LYS A C 1
ATOM 733 O O . LYS A 1 96 ? 5.708 -3.388 2.874 1.00 97.06 96 LYS A O 1
ATOM 738 N N . TYR A 1 97 ? 4.091 -2.861 1.406 1.00 97.12 97 TYR A N 1
ATOM 739 C CA . TYR A 1 97 ? 3.512 -1.799 2.222 1.00 97.12 97 TYR A CA 1
ATOM 740 C C . TYR A 1 97 ? 2.513 -2.396 3.211 1.00 97.12 97 TYR A C 1
ATOM 742 O O . TYR A 1 97 ? 1.556 -3.062 2.818 1.00 97.12 97 TYR A O 1
ATOM 750 N N . MET A 1 98 ? 2.746 -2.171 4.504 1.00 98.00 98 MET A N 1
ATOM 751 C CA . MET A 1 98 ? 1.850 -2.591 5.578 1.00 98.00 98 MET A CA 1
ATOM 752 C C . MET A 1 98 ? 1.210 -1.360 6.211 1.00 98.00 98 MET A C 1
ATOM 754 O O . MET A 1 98 ? 1.905 -0.508 6.759 1.00 98.00 98 MET A O 1
ATOM 758 N N . THR A 1 99 ? -0.118 -1.273 6.157 1.00 97.88 99 THR A N 1
ATOM 759 C CA . THR A 1 99 ? -0.863 -0.264 6.916 1.00 97.88 99 THR A CA 1
ATOM 760 C C . THR A 1 99 ? -0.981 -0.712 8.366 1.00 97.88 99 THR A C 1
ATOM 762 O O . THR A 1 99 ? -1.372 -1.853 8.615 1.00 97.88 99 THR A O 1
ATOM 765 N N . VAL A 1 100 ? -0.678 0.177 9.309 1.00 97.69 100 VAL A N 1
ATOM 766 C CA . VAL A 1 100 ? -0.780 -0.090 10.749 1.00 97.69 100 VAL A CA 1
ATOM 767 C C . VAL A 1 100 ? -1.735 0.921 11.364 1.00 97.69 100 VAL A C 1
ATOM 769 O O . VAL A 1 100 ? -1.601 2.120 11.130 1.00 97.69 100 VAL A O 1
ATOM 772 N N . GLN A 1 101 ? -2.697 0.439 12.147 1.00 97.69 101 GLN A N 1
ATOM 773 C CA . GLN A 1 101 ? -3.674 1.266 12.846 1.00 97.69 101 GLN A CA 1
ATOM 774 C C . GLN A 1 101 ? -3.605 1.000 14.351 1.00 97.69 101 GLN A C 1
ATOM 776 O O . GLN A 1 101 ? -3.481 -0.142 14.787 1.00 97.69 101 GLN A O 1
ATOM 781 N N . SER A 1 102 ? -3.712 2.066 15.141 1.00 97.94 102 SER A N 1
ATOM 782 C CA . SER A 1 102 ? -3.812 2.013 16.599 1.00 97.94 102 SER A CA 1
ATOM 783 C C . SER A 1 102 ? -4.822 3.058 17.055 1.00 97.94 102 SER A C 1
ATOM 785 O O . SER A 1 102 ? -4.822 4.177 16.541 1.00 97.94 102 SER A O 1
ATOM 787 N N . LEU A 1 103 ? -5.711 2.685 17.975 1.00 98.00 103 LEU A N 1
ATOM 788 C CA . LEU A 1 103 ? -6.728 3.571 18.537 1.00 98.00 103 LEU A CA 1
ATOM 789 C C . LEU A 1 103 ? -6.564 3.619 20.054 1.00 98.00 103 LEU A C 1
ATOM 791 O O . LEU A 1 103 ? -6.376 2.584 20.694 1.00 98.00 103 LEU A O 1
ATOM 795 N N . THR A 1 104 ? -6.692 4.817 20.623 1.00 98.25 104 THR A N 1
ATOM 796 C CA . THR A 1 104 ? -6.907 4.975 22.066 1.00 98.25 104 THR A CA 1
ATOM 797 C C . THR A 1 104 ? -8.350 4.617 22.427 1.00 98.25 104 THR A C 1
ATOM 799 O O . THR A 1 104 ? -9.203 4.445 21.547 1.00 98.25 104 THR A O 1
ATOM 802 N N . GLU A 1 105 ? -8.655 4.532 23.722 1.00 97.56 105 GLU A N 1
ATOM 803 C CA . GLU A 1 105 ? -10.031 4.338 24.190 1.00 97.56 105 GLU A CA 1
ATOM 804 C C . GLU A 1 105 ? -10.958 5.465 23.705 1.00 97.56 105 GLU A C 1
ATOM 806 O O . GLU A 1 105 ? -12.066 5.196 23.242 1.00 97.56 105 GLU A O 1
ATOM 811 N N . GLU A 1 106 ? -10.499 6.719 23.728 1.00 97.56 106 GLU A N 1
ATOM 812 C CA . GLU A 1 106 ? -11.242 7.878 23.217 1.00 97.56 106 GLU A CA 1
ATOM 813 C C . GLU A 1 106 ? -11.468 7.775 21.709 1.00 97.56 106 GLU A C 1
ATOM 815 O O . GLU A 1 106 ? -12.580 8.016 21.236 1.00 97.56 106 GLU A O 1
ATOM 820 N N . GLY A 1 107 ? -10.442 7.361 20.957 1.00 98.12 107 GLY A N 1
ATOM 821 C CA . GLY A 1 107 ? -10.558 7.134 19.518 1.00 98.12 107 GLY A CA 1
ATOM 822 C C . GLY A 1 107 ? -11.609 6.072 19.195 1.00 98.12 107 GLY A C 1
ATOM 823 O O . GLY A 1 107 ? -12.440 6.267 18.306 1.00 98.12 107 GLY A O 1
ATOM 824 N N . LEU A 1 108 ? -11.638 4.974 19.959 1.00 98.31 108 LEU A N 1
ATOM 825 C CA . LEU A 1 108 ? -12.653 3.936 19.790 1.00 98.31 108 LEU A CA 1
ATOM 826 C C . LEU A 1 108 ? -14.050 4.421 20.202 1.00 98.31 108 LEU A C 1
ATOM 828 O O . LEU A 1 108 ? -15.019 4.064 19.539 1.00 98.31 108 LEU A O 1
ATOM 832 N N . ARG A 1 109 ? -14.182 5.256 21.241 1.00 97.56 109 ARG A N 1
ATOM 833 C CA . ARG A 1 109 ? -15.471 5.861 21.628 1.00 97.56 109 ARG A CA 1
ATOM 834 C C . ARG A 1 109 ? -16.044 6.766 20.540 1.00 97.56 109 ARG A C 1
ATOM 836 O O . ARG A 1 109 ? -17.256 6.779 20.357 1.00 97.56 109 ARG A O 1
ATOM 843 N N . GLN A 1 110 ? -15.190 7.494 19.824 1.00 98.06 110 GLN A N 1
ATOM 844 C CA . GLN A 1 110 ? -15.611 8.367 18.728 1.00 98.06 110 GLN A CA 1
ATOM 845 C C . GLN A 1 110 ? -15.948 7.572 17.461 1.00 98.06 110 GLN A C 1
ATOM 847 O O . GLN A 1 110 ? -17.010 7.766 16.878 1.00 98.06 110 GLN A O 1
ATOM 852 N N . LEU A 1 111 ? -15.073 6.653 17.036 1.00 98.31 111 LEU A N 1
ATOM 853 C CA . LEU A 1 111 ? -15.242 5.935 15.767 1.00 98.31 111 LEU A CA 1
ATOM 854 C C . LEU A 1 111 ? -16.178 4.720 15.877 1.00 98.31 111 LEU A C 1
ATOM 856 O O . LEU A 1 111 ? -16.889 4.379 14.932 1.00 98.31 111 LEU A O 1
ATOM 860 N N . GLY A 1 112 ? -16.181 4.056 17.031 1.00 98.25 112 GLY A N 1
ATOM 861 C CA . GLY A 1 112 ? -16.864 2.787 17.264 1.00 98.25 112 GLY A CA 1
ATOM 862 C C . GLY A 1 112 ? -18.364 2.794 16.954 1.00 98.25 112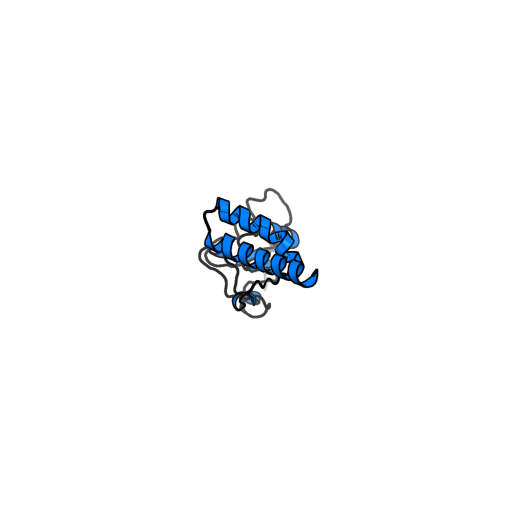 GLY A C 1
ATOM 863 O O . GLY A 1 112 ? -18.815 1.873 16.270 1.00 98.25 112 GLY A O 1
ATOM 864 N N . PRO A 1 113 ? -19.147 3.809 17.373 1.00 98.19 113 PRO A N 1
ATOM 865 C CA . PRO A 1 113 ? -20.568 3.885 17.040 1.00 98.19 113 PRO A CA 1
ATOM 866 C C . PRO A 1 113 ? -20.824 3.879 15.528 1.00 98.19 113 PRO A C 1
ATOM 868 O O . PRO A 1 113 ? -21.700 3.160 15.060 1.00 98.19 113 PRO A O 1
ATOM 871 N N . HIS A 1 114 ? -20.013 4.601 14.749 1.00 98.50 114 HIS A N 1
ATOM 872 C CA . HIS A 1 114 ? -20.136 4.628 13.291 1.00 98.50 114 HIS A CA 1
ATOM 873 C C . HIS A 1 114 ? -19.827 3.263 12.666 1.00 98.50 114 HIS A C 1
ATOM 875 O O . HIS A 1 114 ? -20.569 2.801 11.801 1.00 98.50 114 HIS A O 1
ATOM 881 N N . VAL A 1 115 ? -18.773 2.587 13.138 1.00 98.44 115 VAL A N 1
ATOM 882 C CA . VAL A 1 115 ? -18.407 1.238 12.668 1.00 98.44 115 VAL A CA 1
ATOM 883 C C . VAL A 1 115 ? -19.500 0.222 12.996 1.00 98.44 115 VAL A C 1
ATOM 885 O O . VAL A 1 115 ? -19.827 -0.611 12.157 1.00 98.44 115 VAL A O 1
ATOM 888 N N . ALA A 1 116 ? -20.102 0.304 14.185 1.00 98.19 116 ALA A N 1
ATOM 889 C CA . ALA A 1 116 ? -21.201 -0.570 14.581 1.00 98.19 116 ALA A CA 1
ATOM 890 C C . ALA A 1 116 ? -22.441 -0.382 13.690 1.00 98.19 116 ALA A C 1
ATOM 892 O O . ALA A 1 116 ? -23.038 -1.378 13.285 1.00 98.19 116 ALA A O 1
ATOM 893 N N . THR A 1 117 ? -22.789 0.864 13.347 1.00 98.44 117 THR A N 1
ATOM 894 C CA . THR A 1 117 ? -23.902 1.170 12.434 1.00 98.44 117 THR A CA 1
ATOM 895 C C . THR A 1 117 ? -23.636 0.656 11.021 1.00 98.44 117 THR A C 1
ATOM 897 O O . THR A 1 117 ? -24.512 0.036 10.427 1.00 98.44 117 THR A O 1
ATOM 900 N N . MET A 1 118 ? -22.428 0.861 10.481 1.00 98.62 118 MET A N 1
ATOM 901 C CA . MET A 1 118 ? -22.070 0.333 9.156 1.00 98.62 118 MET A CA 1
ATOM 902 C C . MET A 1 118 ? -22.129 -1.200 9.137 1.00 98.62 118 MET A C 1
ATOM 904 O O . MET A 1 118 ? -22.765 -1.777 8.260 1.00 98.62 118 MET A O 1
ATOM 908 N N . ALA A 1 119 ? -21.566 -1.857 10.156 1.00 98.44 119 ALA A N 1
ATOM 909 C CA . ALA A 1 119 ? -21.595 -3.313 10.271 1.00 98.44 119 ALA A CA 1
ATOM 910 C C . ALA A 1 119 ? -23.019 -3.879 10.417 1.00 98.44 119 ALA A C 1
ATOM 912 O O . ALA A 1 119 ? -23.285 -4.987 9.962 1.00 98.44 119 ALA A O 1
ATOM 913 N N . GLU A 1 120 ? -23.943 -3.139 11.036 1.00 98.06 120 GLU A N 1
ATOM 914 C CA . GLU A 1 120 ? -25.357 -3.518 11.110 1.00 98.06 120 GLU A CA 1
ATOM 915 C C . GLU A 1 120 ? -26.042 -3.470 9.744 1.00 98.06 120 GLU A C 1
ATOM 917 O O . GLU A 1 120 ? -26.721 -4.427 9.376 1.00 98.06 120 GLU A O 1
ATOM 922 N N . VAL A 1 121 ? -25.818 -2.403 8.971 1.00 98.50 121 VAL A N 1
ATOM 923 C CA . VAL A 1 121 ? -26.366 -2.262 7.610 1.00 98.50 121 VAL A CA 1
ATOM 924 C C . VAL A 1 121 ? -25.829 -3.350 6.676 1.00 98.50 121 VAL A C 1
ATOM 926 O O . VAL A 1 121 ? -26.572 -3.874 5.851 1.00 98.50 121 VAL A O 1
ATOM 929 N N . GLU A 1 122 ? -24.562 -3.735 6.831 1.00 98.38 122 GLU A N 1
ATOM 930 C CA . GLU A 1 122 ? -23.932 -4.813 6.057 1.00 98.38 122 GLU A CA 1
ATOM 931 C C . GLU A 1 122 ? -24.309 -6.228 6.546 1.00 98.38 122 GLU A C 1
ATOM 933 O O . GLU A 1 122 ? -23.926 -7.218 5.923 1.00 98.38 122 GLU A O 1
ATOM 938 N N . GLY A 1 123 ? -25.045 -6.358 7.659 1.00 97.75 123 GLY A N 1
ATOM 939 C CA . GLY A 1 123 ? -25.405 -7.654 8.248 1.00 97.75 123 GLY A CA 1
ATOM 940 C C . GLY A 1 123 ? -24.229 -8.405 8.894 1.00 97.75 123 GLY A C 1
ATOM 941 O O . GLY A 1 123 ? -24.301 -9.615 9.113 1.00 97.75 123 GLY A O 1
ATOM 942 N N . LEU A 1 124 ? -23.135 -7.709 9.222 1.00 98.31 124 LEU A N 1
ATOM 943 C CA . LEU A 1 124 ? -21.898 -8.268 9.776 1.00 98.31 124 LEU A CA 1
ATOM 944 C C . LEU A 1 124 ? -21.875 -8.215 11.311 1.00 98.31 124 LEU A C 1
ATOM 946 O O . LEU A 1 124 ? -21.067 -7.523 11.937 1.00 98.31 124 LEU A O 1
ATOM 950 N N . GLU A 1 125 ? -22.726 -9.021 11.944 1.00 98.00 125 GLU A N 1
ATOM 951 C CA . GLU A 1 125 ? -22.928 -9.002 13.401 1.00 98.00 125 GLU A CA 1
ATOM 952 C C . GLU A 1 125 ? -21.634 -9.234 14.209 1.00 98.00 125 GLU A C 1
ATOM 954 O O . GLU A 1 125 ? -21.412 -8.598 15.240 1.00 98.00 125 GLU A O 1
ATOM 959 N N . ALA A 1 126 ? -20.722 -10.090 13.734 1.00 98.44 126 ALA A N 1
ATOM 960 C CA . ALA A 1 126 ? -19.439 -10.324 14.406 1.00 98.44 126 ALA A CA 1
ATOM 961 C C . ALA A 1 126 ? -18.548 -9.065 14.448 1.00 98.44 126 ALA A C 1
ATOM 963 O O . ALA A 1 126 ? -17.895 -8.805 15.461 1.00 98.44 126 ALA A O 1
ATOM 964 N N . HIS A 1 127 ? -18.562 -8.254 13.385 1.00 98.38 127 HIS A N 1
ATOM 965 C CA . HIS A 1 127 ? -17.789 -7.012 13.310 1.00 98.38 127 HIS A CA 1
ATOM 966 C C . HIS A 1 127 ? -18.368 -5.965 14.271 1.00 98.38 127 HIS A C 1
ATOM 968 O O . HIS A 1 127 ? -17.634 -5.376 15.069 1.00 98.38 127 HIS A O 1
ATOM 974 N N . LYS A 1 128 ? -19.702 -5.817 14.292 1.00 98.44 128 LYS A N 1
ATOM 975 C CA . LYS A 1 128 ? -20.416 -4.971 15.263 1.00 98.44 128 LYS A CA 1
ATOM 976 C C . LYS A 1 128 ? -20.114 -5.383 16.707 1.00 98.44 128 LYS A C 1
ATOM 978 O O . LYS A 1 128 ? -19.821 -4.537 17.559 1.00 98.44 128 LYS A O 1
ATOM 983 N N . ARG A 1 129 ? -20.145 -6.686 17.003 1.00 98.12 129 ARG A N 1
ATOM 984 C CA . ARG A 1 129 ? -19.849 -7.221 18.343 1.00 98.12 129 ARG A CA 1
ATOM 985 C C . ARG A 1 129 ? -18.423 -6.931 18.790 1.00 98.12 129 ARG A C 1
ATOM 987 O O . ARG A 1 129 ? -18.229 -6.541 19.938 1.00 98.12 129 ARG A O 1
ATOM 994 N N . ALA A 1 130 ? -17.440 -7.054 17.899 1.00 98.25 130 ALA A N 1
ATOM 995 C CA . ALA A 1 130 ? -16.044 -6.768 18.229 1.00 98.25 130 ALA A CA 1
ATOM 996 C C . ALA A 1 130 ? -15.846 -5.336 18.763 1.00 98.25 130 ALA A C 1
ATOM 998 O O . ALA A 1 130 ? -15.063 -5.128 19.694 1.00 98.25 130 ALA A O 1
ATOM 999 N N . VAL A 1 131 ? -16.579 -4.363 18.219 1.00 98.12 131 VAL A N 1
ATOM 1000 C CA . VAL A 1 131 ? -16.543 -2.965 18.672 1.00 98.12 131 VAL A CA 1
ATOM 1001 C C . VAL A 1 131 ? -17.370 -2.769 19.941 1.00 98.12 131 VAL A C 1
ATOM 1003 O O . VAL A 1 131 ? -16.864 -2.276 20.948 1.00 98.12 131 VAL A O 1
ATOM 1006 N N . THR A 1 132 ? -18.637 -3.184 19.918 1.00 97.94 132 THR A N 1
ATOM 1007 C CA . THR A 1 132 ? -19.579 -2.921 21.018 1.00 97.94 132 THR A CA 1
ATOM 1008 C C . THR A 1 132 ? -19.174 -3.589 22.333 1.00 97.94 132 THR A C 1
ATOM 1010 O O . THR A 1 132 ? -19.390 -3.003 23.390 1.00 97.94 132 THR A O 1
ATOM 1013 N N . LEU A 1 133 ? -18.536 -4.766 22.304 1.00 98.19 133 LEU A N 1
ATOM 1014 C CA . LEU A 1 133 ? -18.009 -5.410 23.514 1.00 98.19 133 LEU A CA 1
ATOM 1015 C C . LEU A 1 133 ? -16.896 -4.589 24.175 1.00 98.19 133 LEU A C 1
ATOM 1017 O O . LEU A 1 133 ? -16.875 -4.465 25.396 1.00 98.19 133 LEU A O 1
ATOM 1021 N N . ARG A 1 134 ? -16.002 -3.993 23.378 1.00 98.25 134 ARG A N 1
ATOM 1022 C CA . ARG A 1 134 ? -14.935 -3.129 23.899 1.00 98.25 134 ARG A CA 1
ATOM 1023 C C . ARG A 1 134 ? -15.507 -1.837 24.464 1.00 98.25 134 ARG A C 1
ATOM 1025 O O . ARG A 1 134 ? -15.139 -1.461 25.564 1.00 98.25 134 ARG A O 1
ATOM 1032 N N . LEU A 1 135 ? -16.451 -1.200 23.769 1.00 97.75 135 LEU A N 1
ATOM 1033 C CA . LEU A 1 135 ? -17.113 0.007 24.281 1.00 97.75 135 LEU A CA 1
ATOM 1034 C C . LEU A 1 135 ? -17.792 -0.241 25.636 1.00 97.75 135 LEU A C 1
ATOM 1036 O O . LEU A 1 135 ? -17.599 0.546 26.561 1.00 97.75 135 LEU A O 1
ATOM 1040 N N . LYS A 1 136 ? -18.490 -1.376 25.780 1.00 97.38 136 LYS A N 1
ATOM 1041 C CA . LYS A 1 136 ? -19.095 -1.798 27.052 1.00 97.38 136 LYS A CA 1
ATOM 1042 C C . LYS A 1 136 ? -18.060 -1.987 28.165 1.00 97.38 136 LYS A C 1
ATOM 1044 O O . LYS A 1 136 ? -18.308 -1.563 29.289 1.00 97.38 136 LYS A O 1
ATOM 1049 N N . ASP A 1 137 ? -16.909 -2.595 27.869 1.00 97.44 137 ASP A N 1
ATOM 1050 C CA . ASP A 1 137 ? -15.821 -2.754 28.848 1.00 97.44 137 ASP A CA 1
ATOM 1051 C C . ASP A 1 137 ? -15.281 -1.393 29.325 1.00 97.44 137 ASP A C 1
ATOM 1053 O O . ASP A 1 137 ? -15.129 -1.164 30.526 1.00 97.44 137 ASP A O 1
ATOM 1057 N N . ILE A 1 138 ? -15.070 -0.445 28.403 1.00 96.00 138 ILE A N 1
ATOM 1058 C CA . ILE A 1 138 ? -14.589 0.898 28.759 1.00 96.00 138 ILE A CA 1
ATOM 1059 C C . ILE A 1 138 ? -15.643 1.653 29.598 1.00 96.00 138 ILE A C 1
ATOM 1061 O O . ILE A 1 138 ? -15.303 2.364 30.545 1.00 96.00 138 ILE A O 1
ATOM 1065 N N . GLU A 1 139 ? -16.935 1.516 29.290 1.00 94.12 139 GLU A N 1
ATOM 1066 C CA . GLU A 1 139 ? -18.025 2.081 30.103 1.00 94.12 139 GLU A CA 1
ATOM 1067 C C . GLU A 1 139 ? -18.072 1.482 31.516 1.00 94.12 139 GLU A C 1
ATOM 1069 O O . GLU A 1 139 ? -18.151 2.227 32.494 1.00 94.12 139 GLU A O 1
ATOM 1074 N N . ALA A 1 140 ? -17.950 0.158 31.644 1.00 93.31 140 ALA A N 1
ATOM 1075 C CA . ALA A 1 140 ? -17.957 -0.528 32.935 1.00 93.31 140 ALA A CA 1
ATOM 1076 C C . ALA A 1 140 ? -16.791 -0.088 33.838 1.00 93.31 140 ALA A C 1
ATOM 1078 O O . ALA A 1 140 ? -16.993 0.177 35.028 1.00 93.31 140 ALA A O 1
ATOM 1079 N N . LYS A 1 141 ? -15.585 0.067 33.273 1.00 90.06 141 LYS A N 1
ATOM 1080 C CA . LYS A 1 141 ? -14.410 0.572 34.004 1.00 90.06 141 LYS A CA 1
ATOM 1081 C C . LYS A 1 141 ? -14.645 1.971 34.568 1.00 90.06 141 LYS A C 1
ATOM 1083 O O . LYS A 1 141 ? -14.393 2.191 35.750 1.00 90.06 141 LYS A O 1
ATOM 1088 N N . GLN A 1 142 ? -15.208 2.890 33.781 1.00 83.12 142 GLN A N 1
ATOM 1089 C CA . GLN A 1 142 ? -15.480 4.256 34.247 1.00 83.12 142 GLN A CA 1
ATOM 1090 C C . GLN A 1 142 ? -16.464 4.307 35.419 1.00 83.12 142 GLN A C 1
ATOM 1092 O O . GLN A 1 142 ? -16.292 5.116 36.330 1.00 83.12 142 GLN A O 1
ATOM 1097 N N . VAL A 1 143 ? -17.484 3.447 35.414 1.00 80.75 143 VAL A N 1
ATOM 1098 C CA . VAL A 1 143 ? -18.443 3.349 36.524 1.00 80.75 143 VAL A CA 1
ATOM 1099 C C . VAL A 1 143 ? -17.763 2.834 37.795 1.00 80.75 143 VAL A C 1
ATOM 1101 O O . VAL A 1 143 ? -18.075 3.318 38.880 1.00 80.75 143 VAL A O 1
ATOM 1104 N N . SER A 1 144 ? -16.813 1.899 37.674 1.00 76.44 144 SER A N 1
ATOM 1105 C CA . SER A 1 144 ? -16.067 1.361 38.820 1.00 76.44 144 SER A CA 1
ATOM 1106 C C . SER A 1 144 ? -15.118 2.377 39.464 1.00 76.44 144 SER A C 1
ATOM 1108 O O . SER A 1 144 ? -14.989 2.393 40.678 1.00 76.44 144 SER A O 1
ATOM 1110 N N . THR A 1 145 ? -14.501 3.261 38.673 1.00 74.75 145 THR A N 1
ATOM 1111 C CA . THR A 1 145 ? -13.555 4.281 39.164 1.00 74.75 145 THR A CA 1
ATOM 1112 C C . THR A 1 145 ? -14.252 5.471 39.833 1.00 74.75 145 THR A C 1
ATOM 1114 O O . THR A 1 145 ? -13.620 6.238 40.550 1.00 74.75 145 THR A O 1
ATOM 1117 N N . ARG A 1 146 ? -15.553 5.658 39.580 1.00 69.06 146 ARG A N 1
ATOM 1118 C CA . ARG A 1 146 ? -16.367 6.742 40.157 1.00 69.06 146 ARG A CA 1
ATOM 1119 C C . ARG A 1 146 ? -17.102 6.347 41.447 1.00 69.06 146 ARG A C 1
ATOM 1121 O O . ARG A 1 146 ? -17.832 7.182 41.976 1.00 69.06 146 ARG A O 1
ATOM 1128 N N . ARG A 1 147 ? -16.964 5.102 41.906 1.00 51.88 147 ARG A N 1
ATOM 1129 C CA . ARG A 1 147 ? -17.492 4.601 43.184 1.00 51.88 147 ARG A CA 1
ATOM 1130 C C . ARG A 1 147 ? -16.380 4.534 44.216 1.00 51.88 147 ARG A C 1
ATOM 1132 O O . ARG A 1 147 ? -16.704 4.782 45.394 1.00 51.88 147 ARG A O 1
#

Foldseek 3Di:
DDDDDDDDDDPDPDQWFKDFDDEDDDDRPPVVPVPDDDDNDDQVNCVVVPQQGQDIAGGDVGDVVCCPPPPPHAPQHHYPSCSNPDHGDDPCVVDDDDDDDDADLVRLVVCLVVQLVVCVVVVNVVSNCVSVVSVVVVVVVVVVVVD

InterPro domains:
  IPR012131 Histidinol dehydrogenase [PF00815] (40-135)
  IPR012131 Histidinol dehydrogenase [PTHR21256] (40-140)
  IPR016161 Aldehyde/histidinol dehydrogenase [SSF53720] (50-135)